Protein AF-K7NM38-F1 (afdb_monomer_lite)

pLDDT: mean 87.06, std 11.5, range [51.53, 95.5]

Sequence (73 aa):
FFHLPIEEKEAYANEPKNPIGYGSKLGYSDGEDKSDWQDYYYNGLWPPATREMTKWPIQVSDFTEAMDEYRRE

Radius of gyration: 13.68 Å; chains: 1; bounding box: 35×31×28 Å

Secondary structure (DSSP, 8-state):
-TTS-HHHHHTTB-BTTB--EEES-----TT-----S--EEE---SSGGG--TTTS-TTSTTHHHHHHHHTT-

Foldseek 3Di:
DVPDDPVLQCQLDADPVGLAGKDQAPDPDPPDPDGDPDIDHDFDLPPPVRGPVSNQPPVPPCRNVVSVVVVVD

Structure (mmCIF, N/CA/C/O backbone):
data_AF-K7NM38-F1
#
_entry.id   AF-K7NM38-F1
#
loop_
_atom_site.group_PDB
_atom_site.id
_atom_site.type_symbol
_atom_site.label_atom_id
_atom_site.label_alt_id
_atom_site.label_comp_id
_atom_site.label_asym_id
_atom_site.label_entity_id
_atom_site.label_seq_id
_atom_site.pdbx_PDB_ins_code
_atom_site.Cartn_x
_atom_site.Cartn_y
_atom_site.Cartn_z
_atom_site.occupancy
_atom_site.B_iso_or_equiv
_atom_site.auth_seq_id
_atom_site.auth_comp_id
_atom_site.auth_asym_id
_atom_site.auth_atom_id
_atom_site.pdbx_PDB_model_num
ATOM 1 N N . PHE A 1 1 ? -9.503 2.125 -2.049 1.00 91.94 1 PHE A N 1
ATOM 2 C CA . PHE A 1 1 ? -8.087 2.524 -1.921 1.00 91.94 1 PHE A CA 1
ATOM 3 C C . PHE A 1 1 ? -7.635 3.472 -3.034 1.00 91.94 1 PHE A C 1
ATOM 5 O O . PHE A 1 1 ? -7.432 4.636 -2.743 1.00 91.94 1 PHE A O 1
ATOM 12 N N . PHE A 1 2 ? -7.528 3.054 -4.304 1.00 93.81 2 PHE A N 1
ATOM 13 C CA . PHE A 1 2 ? -6.929 3.907 -5.355 1.00 93.81 2 PHE A CA 1
ATOM 14 C C . PHE A 1 2 ? -7.676 5.215 -5.683 1.00 93.81 2 PHE A C 1
ATOM 16 O O . PHE A 1 2 ? -7.054 6.141 -6.196 1.00 93.81 2 PHE A O 1
ATOM 23 N N . HIS A 1 3 ? -8.965 5.303 -5.339 1.00 93.88 3 HIS A N 1
ATOM 24 C CA . HIS A 1 3 ? -9.773 6.524 -5.442 1.00 93.88 3 HIS A CA 1
ATOM 25 C C . HIS A 1 3 ? -9.546 7.538 -4.303 1.00 93.88 3 HIS A C 1
ATOM 27 O O . HIS A 1 3 ? -10.111 8.626 -4.360 1.00 93.88 3 HIS A O 1
ATOM 33 N N . LEU A 1 4 ? -8.778 7.193 -3.262 1.00 93.06 4 LEU A N 1
ATOM 34 C CA . LEU A 1 4 ? -8.442 8.129 -2.187 1.00 93.06 4 LEU A CA 1
ATOM 35 C C . LEU A 1 4 ? -7.515 9.250 -2.699 1.00 93.06 4 LEU A C 1
ATOM 37 O O . LEU A 1 4 ? -6.780 9.027 -3.673 1.00 93.06 4 LEU A O 1
ATOM 41 N N . PRO A 1 5 ? -7.499 10.421 -2.030 1.00 95.31 5 PRO A N 1
ATOM 42 C CA . PRO A 1 5 ? -6.498 11.460 -2.257 1.00 95.31 5 PRO A CA 1
ATOM 43 C C . PRO A 1 5 ? -5.069 10.913 -2.191 1.00 95.31 5 PRO A C 1
ATOM 45 O O . PRO A 1 5 ? -4.796 9.912 -1.521 1.00 95.31 5 PRO A O 1
ATOM 48 N N . ILE A 1 6 ? -4.143 11.557 -2.903 1.00 93.12 6 ILE A N 1
ATOM 49 C CA . ILE A 1 6 ? -2.763 11.068 -2.987 1.00 93.12 6 ILE A CA 1
ATOM 50 C C . ILE A 1 6 ? -2.078 11.088 -1.621 1.00 93.12 6 ILE A C 1
ATOM 52 O O . ILE A 1 6 ? -1.403 10.124 -1.278 1.00 93.12 6 ILE A O 1
ATOM 56 N N . GLU A 1 7 ? -2.359 12.097 -0.803 1.00 94.19 7 GLU A N 1
ATOM 57 C CA . GLU A 1 7 ? -1.813 12.274 0.542 1.00 94.19 7 GLU A CA 1
ATOM 58 C C . GLU A 1 7 ? -2.207 11.114 1.468 1.00 94.19 7 GLU A C 1
ATOM 60 O O . GLU A 1 7 ? -1.409 10.648 2.280 1.00 94.19 7 GLU A O 1
ATOM 65 N N . GLU A 1 8 ? -3.429 10.597 1.315 1.00 93.88 8 GLU A N 1
ATOM 66 C CA . GLU A 1 8 ? -3.904 9.438 2.075 1.00 93.88 8 GLU A CA 1
ATOM 67 C C . GLU A 1 8 ? -3.268 8.134 1.582 1.00 93.88 8 GLU A C 1
ATOM 69 O O . GLU A 1 8 ? -2.950 7.258 2.386 1.00 93.88 8 GLU A O 1
ATOM 74 N N . LYS A 1 9 ? -3.041 7.993 0.270 1.00 94.25 9 LYS A N 1
ATOM 75 C CA . LYS A 1 9 ? -2.354 6.820 -0.298 1.00 94.25 9 LYS A CA 1
ATOM 76 C C . LYS A 1 9 ? -0.870 6.797 0.071 1.00 94.25 9 LYS A C 1
ATOM 78 O O . LYS A 1 9 ? -0.336 5.726 0.354 1.00 94.25 9 LYS A O 1
ATOM 83 N N . GLU A 1 10 ? -0.218 7.956 0.120 1.00 94.06 10 GLU A N 1
ATOM 84 C CA . GLU A 1 10 ? 1.193 8.101 0.492 1.00 94.06 10 GLU A CA 1
ATOM 85 C C . GLU A 1 10 ? 1.474 7.723 1.952 1.00 94.06 10 GLU A C 1
ATOM 87 O O . GLU A 1 10 ? 2.579 7.275 2.257 1.00 94.06 10 GLU A O 1
ATOM 92 N N . ALA A 1 11 ? 0.477 7.763 2.844 1.00 93.56 11 ALA A N 1
ATOM 93 C CA . ALA A 1 11 ? 0.606 7.190 4.190 1.00 93.56 11 ALA A CA 1
ATOM 94 C C . ALA A 1 11 ? 0.973 5.690 4.159 1.00 93.56 11 ALA A C 1
ATOM 96 O O . ALA A 1 11 ? 1.627 5.172 5.068 1.00 93.56 11 ALA A O 1
ATOM 97 N N . TYR A 1 12 ? 0.607 5.000 3.078 1.00 94.50 12 TYR A N 1
ATOM 98 C CA . TYR A 1 12 ? 0.909 3.595 2.835 1.00 94.50 12 TYR A CA 1
ATOM 99 C C . TYR A 1 12 ? 2.086 3.400 1.877 1.00 94.50 12 TYR A C 1
ATOM 101 O O . TYR A 1 12 ? 2.301 2.273 1.443 1.00 94.50 12 TYR A O 1
ATOM 109 N N . ALA A 1 13 ? 2.849 4.447 1.538 1.00 94.38 13 ALA A N 1
ATOM 110 C CA . ALA A 1 13 ? 3.943 4.366 0.572 1.00 94.38 13 ALA A CA 1
ATOM 111 C C . ALA A 1 13 ? 4.972 3.292 0.947 1.00 94.38 13 ALA A C 1
ATOM 113 O O . ALA A 1 13 ? 5.298 3.095 2.124 1.00 94.38 13 ALA A O 1
ATOM 114 N N . ASN A 1 14 ? 5.472 2.594 -0.063 1.00 93.94 14 ASN A N 1
ATOM 115 C CA . ASN A 1 14 ? 6.539 1.622 0.078 1.00 93.94 14 ASN A CA 1
ATOM 116 C C . ASN A 1 14 ? 7.918 2.298 0.166 1.00 93.94 14 ASN A C 1
ATOM 118 O O . ASN A 1 14 ? 8.043 3.522 0.089 1.00 93.94 14 ASN A O 1
ATOM 122 N N . GLU A 1 15 ? 8.963 1.501 0.374 1.00 90.44 15 GLU A N 1
ATOM 123 C CA . GLU A 1 15 ? 10.339 1.992 0.452 1.00 90.44 15 GLU A CA 1
ATOM 124 C C . GLU A 1 15 ? 11.166 1.473 -0.733 1.00 90.44 15 GLU A C 1
ATOM 126 O O . GLU A 1 15 ? 10.907 0.377 -1.232 1.00 90.44 15 GLU A O 1
ATOM 131 N N . PRO A 1 16 ? 12.252 2.160 -1.142 1.00 84.88 16 PRO A N 1
ATOM 132 C CA . PRO A 1 16 ? 13.071 1.738 -2.286 1.00 84.88 16 PRO A CA 1
ATOM 133 C C . PRO A 1 16 ? 13.620 0.303 -2.220 1.00 84.88 16 PRO A C 1
ATOM 135 O O . PRO A 1 16 ? 13.987 -0.262 -3.245 1.00 84.88 16 PRO A O 1
ATOM 138 N N . LYS A 1 17 ? 13.731 -0.273 -1.015 1.00 86.75 17 LYS A N 1
ATOM 139 C CA . LYS A 1 17 ? 14.205 -1.648 -0.780 1.00 86.75 17 LYS A CA 1
ATOM 140 C C . LYS A 1 17 ? 13.112 -2.594 -0.277 1.00 86.75 17 LYS A C 1
ATOM 142 O O . LYS A 1 17 ? 13.384 -3.778 -0.101 1.00 86.75 17 LYS A O 1
ATOM 147 N N . ASN A 1 18 ? 11.910 -2.086 -0.017 1.00 89.00 18 ASN A N 1
ATOM 148 C CA . ASN A 1 18 ? 10.794 -2.860 0.503 1.00 89.00 18 ASN A CA 1
ATOM 149 C C . ASN A 1 18 ? 9.528 -2.500 -0.284 1.00 89.00 18 ASN A C 1
ATOM 151 O O . ASN A 1 18 ? 8.968 -1.431 -0.053 1.00 89.00 18 ASN A O 1
ATOM 155 N N . PRO A 1 19 ? 9.050 -3.380 -1.181 1.00 90.75 19 PRO A N 1
ATOM 156 C CA . PRO A 1 19 ? 7.914 -3.077 -2.045 1.00 90.75 19 PRO A CA 1
ATOM 157 C C . PRO A 1 19 ? 6.571 -3.072 -1.303 1.00 90.75 19 PRO A C 1
ATOM 159 O O . PRO A 1 19 ? 5.559 -2.753 -1.919 1.00 90.75 19 PRO A O 1
ATOM 162 N N . ILE A 1 20 ? 6.538 -3.435 -0.014 1.00 94.56 20 ILE A N 1
ATOM 163 C CA . ILE A 1 20 ? 5.315 -3.466 0.790 1.00 94.56 20 ILE A CA 1
ATOM 164 C C . ILE A 1 20 ? 4.750 -2.049 0.948 1.00 94.56 20 ILE A C 1
ATOM 166 O O . ILE A 1 20 ? 5.371 -1.184 1.563 1.00 94.56 20 ILE A O 1
ATOM 170 N N . GLY A 1 21 ? 3.545 -1.842 0.427 1.00 95.38 21 GLY A N 1
ATOM 171 C CA . GLY A 1 21 ? 2.826 -0.578 0.421 1.00 95.38 21 GLY A CA 1
ATOM 172 C C . GLY A 1 21 ? 2.424 -0.121 -0.982 1.00 95.38 21 GLY A C 1
ATOM 173 O O . GLY A 1 21 ? 2.469 -0.879 -1.952 1.00 95.38 21 GLY A O 1
ATOM 174 N N . TYR A 1 22 ? 2.010 1.138 -1.065 1.00 95.50 22 TYR A N 1
ATOM 175 C CA . TYR A 1 22 ? 1.684 1.865 -2.286 1.00 95.50 22 TYR A CA 1
ATOM 176 C C . TYR A 1 22 ? 2.954 2.340 -3.002 1.00 95.50 22 TYR A C 1
ATOM 178 O O . TYR A 1 22 ? 3.882 2.828 -2.361 1.00 95.50 22 TYR A O 1
ATOM 186 N N . GLY A 1 23 ? 2.994 2.249 -4.326 1.00 92.69 23 GLY A N 1
ATOM 187 C CA . GLY A 1 23 ? 4.101 2.782 -5.114 1.00 92.69 23 GLY A CA 1
ATOM 188 C C . GLY A 1 23 ? 3.777 2.864 -6.599 1.00 92.69 23 GLY A C 1
ATOM 189 O O . GLY A 1 23 ? 2.769 2.335 -7.052 1.00 92.69 23 GLY A O 1
ATOM 190 N N . SER A 1 24 ? 4.657 3.512 -7.360 1.00 87.69 24 SER A N 1
ATOM 191 C CA . SER A 1 24 ? 4.492 3.703 -8.816 1.00 87.69 24 SER A CA 1
ATOM 192 C C . SER A 1 24 ? 5.679 3.184 -9.627 1.00 87.69 24 SER A C 1
ATOM 194 O O . SER A 1 24 ? 5.640 3.132 -10.851 1.00 87.69 24 SER A O 1
ATOM 196 N N . LYS A 1 25 ? 6.770 2.785 -8.959 1.00 76.81 25 LYS A N 1
ATOM 197 C CA . LYS A 1 25 ? 7.967 2.253 -9.618 1.00 76.81 25 LYS A CA 1
ATOM 198 C C . LYS A 1 25 ? 8.067 0.747 -9.385 1.00 76.81 25 LYS A C 1
ATOM 200 O O . LYS A 1 25 ? 8.399 0.303 -8.287 1.00 76.81 25 LYS A O 1
ATOM 205 N N . LEU A 1 26 ? 7.734 -0.027 -10.414 1.00 64.06 26 LEU A N 1
ATOM 206 C CA . LEU A 1 26 ? 7.901 -1.481 -10.492 1.00 64.06 26 LEU A CA 1
ATOM 207 C C . LEU A 1 26 ? 8.904 -1.738 -11.624 1.00 64.06 26 LEU A C 1
ATOM 209 O O . LEU A 1 26 ? 8.528 -2.009 -12.750 1.00 64.06 26 LEU A O 1
ATOM 213 N N . GLY A 1 27 ? 10.197 -1.538 -11.372 1.00 56.69 27 GLY A N 1
ATOM 214 C CA . GLY A 1 27 ? 11.183 -1.660 -12.447 1.00 56.69 27 GLY A CA 1
ATOM 215 C C . GLY A 1 27 ? 12.620 -1.559 -11.968 1.00 56.69 27 GLY A C 1
ATOM 216 O O . GLY A 1 27 ? 13.125 -0.465 -11.724 1.00 56.69 27 GLY A O 1
ATOM 217 N N . TYR A 1 28 ? 13.274 -2.717 -11.870 1.00 56.72 28 TYR A N 1
ATOM 218 C CA . TYR A 1 28 ? 14.719 -2.846 -12.036 1.00 56.72 28 TYR A CA 1
ATOM 219 C C . TYR A 1 28 ? 14.959 -3.232 -13.498 1.00 56.72 28 TYR A C 1
ATOM 221 O O . TYR A 1 28 ? 15.127 -4.405 -13.814 1.00 56.72 28 TYR A O 1
ATOM 229 N N . SER A 1 29 ? 14.876 -2.275 -14.417 1.00 51.53 29 SER A N 1
ATOM 230 C CA . SER A 1 29 ? 15.383 -2.479 -15.772 1.00 51.53 29 SER A CA 1
ATOM 231 C C . SER A 1 29 ? 16.868 -2.142 -15.773 1.00 51.53 29 SER A C 1
ATOM 233 O O . SER A 1 29 ? 17.257 -1.021 -15.445 1.00 51.53 29 SER A O 1
ATOM 235 N N . ASP A 1 30 ? 17.691 -3.134 -16.107 1.00 54.44 30 ASP A N 1
ATOM 236 C CA . ASP A 1 30 ? 19.146 -3.045 -16.228 1.00 54.44 30 ASP A CA 1
ATOM 237 C C . ASP A 1 30 ? 19.569 -1.932 -17.208 1.00 54.44 30 ASP A C 1
ATOM 239 O O . ASP A 1 30 ? 19.793 -2.165 -18.394 1.00 54.44 30 ASP A O 1
ATOM 243 N N . GLY A 1 31 ? 19.685 -0.699 -16.710 1.00 54.47 31 GLY A N 1
ATOM 244 C CA . GLY A 1 31 ? 20.314 0.415 -17.422 1.00 54.47 31 GLY A CA 1
ATOM 245 C C . GLY A 1 31 ? 19.412 1.282 -18.306 1.00 54.47 31 GLY A C 1
ATOM 246 O O . GLY A 1 31 ? 19.932 2.192 -18.946 1.00 54.47 31 GLY A O 1
ATOM 247 N N . GLU A 1 32 ? 18.091 1.084 -18.320 1.00 59.03 32 GLU A N 1
ATOM 248 C CA . GLU A 1 32 ? 17.156 2.001 -18.990 1.00 59.03 32 GLU A CA 1
ATOM 249 C C . GLU A 1 32 ? 16.066 2.447 -18.009 1.00 59.03 32 GLU A C 1
ATOM 251 O O . GLU A 1 32 ? 15.329 1.609 -17.497 1.00 59.03 32 GLU A O 1
ATOM 256 N N . ASP A 1 33 ? 15.950 3.756 -17.754 1.00 63.62 33 ASP A N 1
ATOM 257 C CA . ASP A 1 33 ? 14.897 4.387 -16.935 1.00 63.62 33 ASP A CA 1
ATOM 258 C C . ASP A 1 33 ? 13.518 4.294 -17.625 1.00 63.62 33 ASP A C 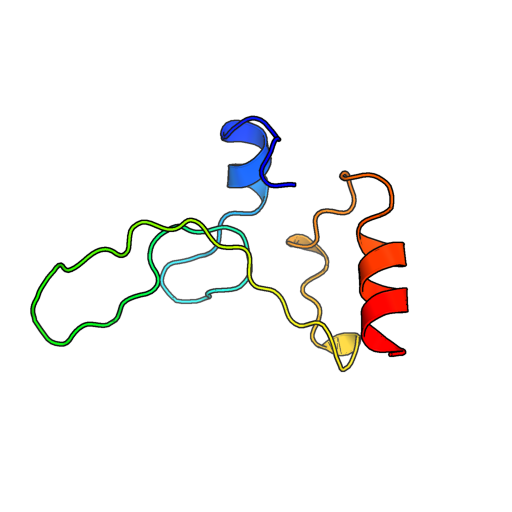1
ATOM 260 O O . ASP A 1 33 ? 12.906 5.292 -18.011 1.00 63.62 33 ASP A O 1
ATOM 264 N N . LYS A 1 34 ? 13.022 3.074 -17.833 1.00 69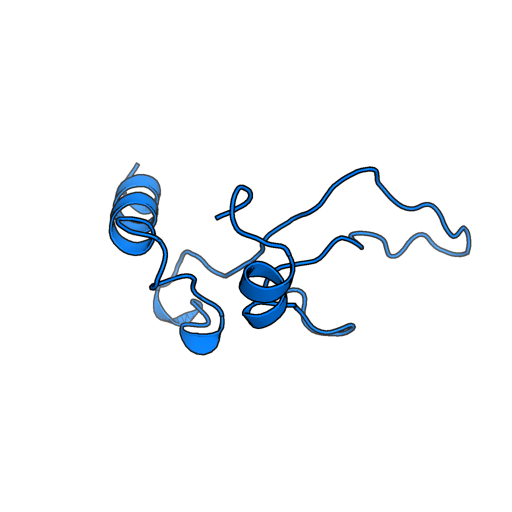.81 34 LYS A N 1
ATOM 265 C CA . LYS A 1 34 ? 11.663 2.821 -18.306 1.00 69.81 34 LYS A CA 1
ATOM 266 C C . LYS A 1 34 ? 10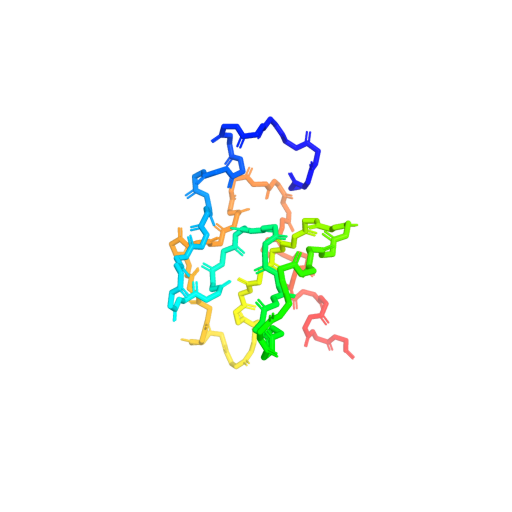.746 2.711 -17.097 1.00 69.81 34 LYS A C 1
ATOM 268 O O . LYS A 1 34 ? 10.867 1.791 -16.294 1.00 69.81 34 LYS A O 1
ATOM 273 N N . SER A 1 35 ? 9.845 3.677 -16.974 1.00 73.00 35 SER A N 1
ATOM 274 C CA . SER A 1 35 ? 8.757 3.634 -16.002 1.00 73.00 35 SER A CA 1
ATOM 275 C C . SER A 1 35 ? 7.518 3.032 -16.650 1.00 73.00 35 SER A C 1
ATOM 277 O O . SER A 1 35 ? 7.152 3.416 -17.762 1.00 73.00 35 SER A O 1
ATOM 279 N N . ASP A 1 36 ? 6.854 2.131 -15.935 1.00 79.38 36 ASP A N 1
ATOM 280 C CA . ASP A 1 36 ? 5.521 1.672 -16.309 1.00 79.38 36 ASP A CA 1
ATOM 281 C C . ASP A 1 36 ? 4.478 2.757 -16.017 1.00 79.38 36 ASP A C 1
ATOM 283 O O . ASP A 1 36 ? 4.607 3.532 -15.067 1.00 79.38 36 ASP A O 1
ATOM 287 N N . TRP A 1 37 ? 3.409 2.795 -16.816 1.00 87.25 37 TRP A N 1
ATOM 288 C CA . TRP A 1 37 ? 2.254 3.654 -16.552 1.00 87.25 37 TRP A CA 1
ATOM 289 C C . TRP A 1 37 ? 1.291 2.963 -15.586 1.00 87.25 37 TRP A C 1
ATOM 291 O O . TRP A 1 37 ? 0.205 2.521 -15.967 1.00 87.25 37 TRP A O 1
ATOM 301 N N . GLN A 1 38 ? 1.724 2.803 -14.341 1.00 87.31 38 GLN A N 1
ATOM 302 C CA . GLN A 1 38 ? 0.919 2.164 -13.312 1.00 87.31 38 GLN A CA 1
ATOM 303 C C . GLN A 1 38 ? 1.270 2.670 -11.918 1.00 87.31 38 GLN A C 1
ATOM 305 O O . GLN A 1 38 ? 2.432 2.911 -11.597 1.00 87.31 38 GLN A O 1
ATOM 310 N N . ASP A 1 39 ? 0.246 2.719 -11.077 1.00 92.06 39 ASP A N 1
ATOM 311 C CA . ASP A 1 39 ? 0.404 2.684 -9.633 1.00 92.06 39 ASP A CA 1
ATOM 312 C C . ASP A 1 39 ? 0.036 1.284 -9.144 1.00 92.06 39 ASP A C 1
ATOM 314 O O . ASP A 1 39 ? -0.814 0.603 -9.725 1.00 92.06 39 ASP A O 1
ATOM 318 N N . TYR A 1 40 ? 0.645 0.860 -8.048 1.00 92.88 40 TYR A N 1
ATOM 319 C CA . TYR A 1 40 ? 0.388 -0.423 -7.421 1.00 92.88 40 TYR A CA 1
ATOM 320 C C . TYR A 1 40 ? 0.290 -0.294 -5.908 1.00 92.88 40 TYR A C 1
ATOM 322 O O . TYR A 1 40 ? 0.713 0.683 -5.292 1.00 92.88 40 TYR A O 1
ATOM 330 N N . TYR A 1 41 ? -0.271 -1.333 -5.305 1.00 94.50 41 TYR A N 1
ATOM 331 C CA . TYR A 1 41 ? -0.226 -1.561 -3.875 1.00 94.50 41 TYR A CA 1
ATOM 332 C C . TYR A 1 41 ? 0.126 -3.033 -3.662 1.00 94.50 41 TYR A C 1
ATOM 334 O O . TYR A 1 41 ? -0.534 -3.912 -4.218 1.00 94.50 41 TYR A O 1
ATOM 342 N N . TYR A 1 42 ? 1.174 -3.303 -2.890 1.00 93.94 42 TYR A N 1
ATOM 343 C CA . TYR A 1 42 ? 1.682 -4.652 -2.653 1.00 93.94 42 TYR A CA 1
ATOM 344 C C . TYR A 1 42 ? 1.752 -4.945 -1.156 1.00 93.94 42 TYR A C 1
ATOM 346 O O . TYR A 1 42 ? 2.293 -4.162 -0.385 1.00 93.94 42 TYR A O 1
ATOM 354 N N . ASN A 1 43 ? 1.215 -6.081 -0.717 1.00 95.12 43 AS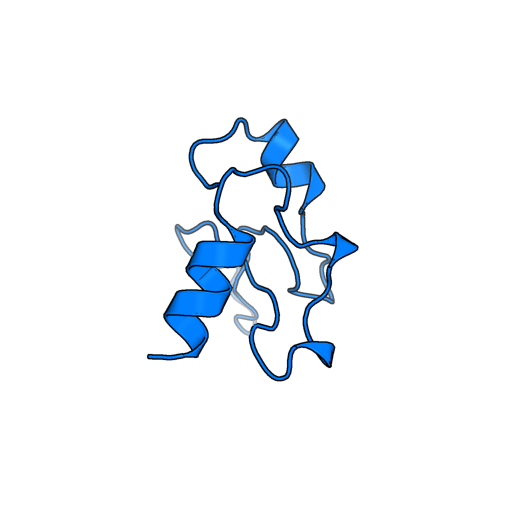N A N 1
ATOM 355 C CA . ASN A 1 43 ? 1.359 -6.561 0.656 1.00 95.12 43 ASN A CA 1
ATOM 356 C C . ASN A 1 43 ? 1.154 -8.082 0.674 1.00 95.12 43 ASN A C 1
ATOM 358 O O . ASN A 1 43 ? 0.478 -8.634 -0.198 1.00 95.12 43 ASN A O 1
ATOM 362 N N . GLY A 1 44 ? 1.745 -8.772 1.647 1.00 94.12 44 GLY A N 1
ATOM 363 C CA . GLY A 1 44 ? 1.553 -10.209 1.796 1.00 94.12 44 GLY A CA 1
ATOM 364 C C . GLY A 1 44 ? 0.108 -10.511 2.171 1.00 94.12 44 GLY A C 1
ATOM 365 O O . GLY A 1 44 ? -0.427 -9.878 3.068 1.00 94.12 44 GLY A O 1
ATOM 366 N N . LEU A 1 45 ? -0.528 -11.484 1.518 1.00 93.06 45 LEU A N 1
ATOM 367 C CA . LEU A 1 45 ? -1.905 -11.880 1.839 1.00 93.06 45 LEU A CA 1
ATOM 368 C C . LEU A 1 45 ? -1.971 -13.160 2.686 1.00 93.06 45 LEU A C 1
ATOM 370 O O . LEU A 1 45 ? -2.804 -13.257 3.594 1.00 93.06 45 LEU A O 1
ATOM 374 N N . TRP A 1 46 ? -1.104 -14.136 2.399 1.00 91.62 46 TRP A N 1
ATOM 375 C CA . TRP A 1 46 ? -1.042 -15.430 3.079 1.00 91.62 46 TRP A CA 1
ATOM 376 C C . TRP A 1 46 ? 0.404 -15.971 3.133 1.00 91.62 46 TRP A C 1
ATOM 378 O O . TRP A 1 46 ? 1.110 -15.852 2.129 1.00 91.62 46 TRP A O 1
ATOM 388 N N . PRO A 1 47 ? 0.828 -16.618 4.243 1.00 92.81 47 PRO A N 1
ATOM 389 C CA . PRO A 1 47 ? 0.094 -16.789 5.505 1.00 92.81 47 PRO A CA 1
ATOM 390 C C . PRO A 1 47 ? -0.206 -15.448 6.195 1.00 92.81 47 PRO A C 1
ATOM 392 O O . PRO A 1 47 ? 0.439 -14.457 5.887 1.00 92.81 47 PRO A O 1
ATOM 395 N N . PRO A 1 48 ? -1.187 -15.338 7.111 1.00 89.12 48 PRO A N 1
ATOM 396 C CA . PRO A 1 48 ? -1.610 -14.039 7.638 1.00 89.12 48 PRO A CA 1
ATOM 397 C C . PRO A 1 48 ? -0.470 -13.359 8.401 1.00 89.12 48 PRO A C 1
ATOM 399 O O . PRO A 1 48 ? -0.403 -12.140 8.452 1.00 89.12 48 PRO A O 1
ATOM 402 N N . ALA A 1 49 ? 0.468 -14.159 8.918 1.00 90.94 49 ALA A N 1
ATOM 403 C CA . ALA A 1 49 ? 1.703 -13.709 9.543 1.00 90.94 49 ALA A CA 1
ATOM 404 C C . ALA A 1 49 ? 2.645 -12.926 8.605 1.00 90.94 49 ALA A C 1
ATOM 406 O O . ALA A 1 49 ? 3.541 -12.256 9.103 1.00 90.94 49 ALA A O 1
ATOM 407 N N . THR A 1 50 ? 2.476 -12.996 7.278 1.00 92.56 50 THR A N 1
ATOM 408 C CA . THR A 1 50 ? 3.261 -12.194 6.319 1.00 92.56 50 THR A CA 1
ATOM 409 C C . THR A 1 50 ? 2.601 -10.864 5.963 1.00 92.56 50 THR A C 1
ATOM 411 O O . THR A 1 50 ? 3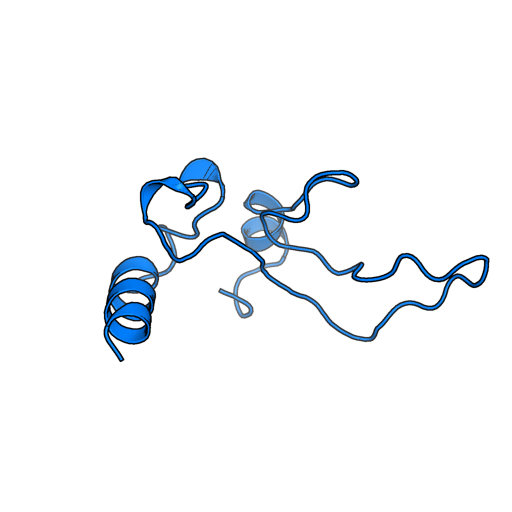.153 -10.125 5.152 1.00 92.56 50 THR A O 1
AT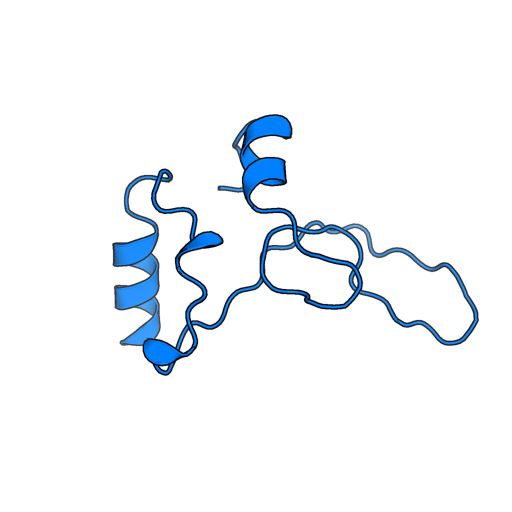OM 414 N N . ARG A 1 51 ? 1.412 -10.563 6.503 1.00 93.56 51 ARG A N 1
ATOM 415 C CA . ARG A 1 51 ? 0.756 -9.265 6.308 1.00 93.56 51 ARG A CA 1
ATOM 416 C C . ARG A 1 51 ? 1.490 -8.213 7.120 1.00 93.56 51 ARG A C 1
ATOM 418 O O . ARG A 1 51 ? 1.561 -8.311 8.344 1.00 93.56 51 ARG A O 1
ATOM 425 N N . GLU A 1 52 ? 1.957 -7.168 6.455 1.00 94.50 52 GLU A N 1
ATOM 426 C CA . GLU A 1 52 ? 2.438 -5.982 7.150 1.00 94.50 52 GLU A CA 1
ATOM 427 C C . GLU A 1 52 ? 1.236 -5.108 7.506 1.00 94.50 52 GLU A C 1
ATOM 429 O O . GLU A 1 52 ? 0.770 -4.297 6.699 1.00 94.50 52 GLU A O 1
ATOM 434 N N . MET A 1 53 ? 0.696 -5.319 8.708 1.00 91.69 53 MET A N 1
ATOM 435 C CA . MET A 1 53 ? -0.532 -4.663 9.164 1.00 91.69 53 MET A CA 1
ATOM 436 C C . MET A 1 53 ? -0.373 -3.146 9.307 1.00 91.69 53 MET A C 1
ATOM 438 O O . MET A 1 53 ? -1.362 -2.430 9.182 1.00 91.69 53 MET A O 1
ATOM 442 N N . THR A 1 54 ? 0.850 -2.639 9.504 1.00 91.88 54 THR A N 1
ATOM 443 C CA . THR A 1 54 ? 1.115 -1.187 9.545 1.00 91.88 54 THR A CA 1
ATOM 444 C C . THR A 1 54 ? 0.937 -0.517 8.184 1.00 91.88 54 THR A C 1
ATOM 446 O O . THR A 1 54 ? 0.633 0.671 8.113 1.00 91.88 54 THR A O 1
ATOM 449 N N . LYS A 1 55 ? 1.095 -1.283 7.100 1.00 92.81 55 LYS A N 1
ATOM 450 C CA . LYS A 1 55 ? 0.885 -0.834 5.722 1.00 92.81 55 LYS A CA 1
ATOM 451 C C . LYS A 1 55 ? -0.475 -1.250 5.175 1.00 92.81 55 LYS A C 1
ATOM 453 O O . LYS A 1 55 ? -0.796 -0.855 4.066 1.00 92.81 55 LYS A O 1
ATOM 458 N N . TRP A 1 56 ? -1.277 -2.007 5.924 1.00 92.25 56 TRP A N 1
ATOM 459 C CA . TRP A 1 56 ? -2.588 -2.490 5.492 1.00 92.25 56 TRP A CA 1
ATOM 460 C C . TRP A 1 56 ? -3.636 -1.365 5.561 1.00 92.25 56 TRP A C 1
ATOM 462 O O . TRP A 1 56 ? -3.777 -0.753 6.621 1.00 92.25 56 TRP A O 1
ATOM 472 N N . PRO A 1 57 ? -4.399 -1.079 4.488 1.00 91.12 57 PRO A N 1
ATOM 473 C CA . PRO A 1 57 ? -5.330 0.048 4.440 1.00 91.12 57 PRO A CA 1
ATOM 474 C C . PRO A 1 57 ? -6.632 -0.242 5.196 1.00 91.12 57 PRO A C 1
ATOM 476 O O . PRO A 1 57 ? -7.717 -0.282 4.626 1.00 91.12 57 PRO A O 1
ATOM 479 N N . ILE A 1 58 ? -6.522 -0.407 6.515 1.00 84.56 58 ILE A N 1
ATOM 480 C CA . ILE A 1 58 ? -7.628 -0.704 7.437 1.00 84.56 58 ILE A CA 1
ATOM 481 C C . ILE A 1 58 ? -8.665 0.422 7.533 1.00 84.56 58 ILE A C 1
ATOM 483 O O . ILE A 1 58 ? -9.777 0.190 7.992 1.00 84.56 58 ILE A O 1
ATOM 487 N N . GLN A 1 59 ? -8.300 1.641 7.128 1.00 82.38 59 GLN A N 1
ATOM 488 C CA . GLN A 1 59 ? -9.209 2.790 7.097 1.00 82.38 59 GLN A CA 1
ATOM 489 C C . GLN A 1 59 ? -10.144 2.759 5.882 1.00 82.38 59 GLN A C 1
ATOM 491 O O . GLN A 1 59 ? -11.166 3.442 5.880 1.00 82.38 59 GLN A O 1
ATOM 496 N N . VAL A 1 60 ? -9.817 1.967 4.855 1.00 88.50 60 VAL A N 1
ATOM 497 C CA . VAL A 1 60 ? -10.734 1.704 3.745 1.00 88.50 60 VAL A CA 1
ATOM 498 C C . VAL A 1 60 ? -11.753 0.685 4.235 1.00 88.50 60 VAL A C 1
ATOM 500 O O . VAL A 1 60 ? -11.380 -0.436 4.585 1.00 88.50 60 VAL A O 1
ATOM 503 N N . SER A 1 61 ? -13.027 1.083 4.262 1.00 88.56 61 SER A N 1
ATOM 504 C CA . SER A 1 61 ? -14.116 0.199 4.681 1.00 88.56 61 SER A CA 1
ATOM 505 C C . SER A 1 61 ? -14.059 -1.124 3.922 1.00 88.56 61 SER A C 1
ATOM 507 O O . SER A 1 61 ? -13.781 -1.155 2.722 1.00 88.56 61 SER A O 1
ATOM 509 N N . ASP A 1 62 ? -14.285 -2.209 4.655 1.00 90.56 62 ASP A N 1
ATOM 510 C CA . ASP A 1 62 ? -14.407 -3.576 4.143 1.00 90.56 62 ASP A CA 1
ATOM 511 C C . ASP A 1 62 ? -13.142 -4.157 3.484 1.00 90.56 62 ASP A C 1
ATOM 513 O O . ASP A 1 62 ? -13.145 -5.313 3.074 1.00 90.56 62 ASP A O 1
ATOM 517 N N . PHE A 1 63 ? -12.018 -3.425 3.429 1.00 91.94 63 PHE A N 1
ATOM 518 C CA . PHE A 1 63 ? -10.808 -3.898 2.744 1.00 91.94 63 PHE A CA 1
ATOM 519 C C . PHE A 1 63 ? -10.275 -5.204 3.341 1.00 91.94 63 PHE A C 1
ATOM 521 O O . PHE A 1 63 ? -10.011 -6.160 2.619 1.00 91.94 63 PHE A O 1
ATOM 528 N N . THR A 1 64 ? -10.119 -5.270 4.664 1.00 90.19 64 THR A N 1
ATOM 529 C CA . THR A 1 64 ? -9.589 -6.472 5.325 1.00 90.19 64 THR A CA 1
ATOM 530 C C . THR A 1 64 ? -10.516 -7.671 5.156 1.00 90.19 64 THR A C 1
ATOM 532 O O . THR A 1 64 ? -10.029 -8.764 4.885 1.00 90.19 64 THR A O 1
ATOM 535 N N . GLU A 1 65 ? -11.829 -7.462 5.276 1.00 92.62 65 GLU A N 1
ATOM 536 C CA . GLU A 1 65 ? -12.827 -8.521 5.106 1.00 92.62 65 GLU A CA 1
ATOM 537 C C . GLU A 1 65 ? -12.837 -9.044 3.667 1.00 92.62 65 GLU A C 1
ATOM 539 O O . GLU A 1 65 ? -12.701 -10.248 3.466 1.00 92.62 65 GLU A O 1
ATOM 544 N N . ALA A 1 66 ? -12.864 -8.150 2.675 1.00 93.25 66 ALA A N 1
ATOM 545 C CA . ALA A 1 66 ? -12.817 -8.515 1.262 1.00 93.25 66 ALA A CA 1
ATOM 546 C C . ALA A 1 66 ? -11.531 -9.275 0.898 1.00 93.25 66 ALA A C 1
ATOM 548 O O . ALA A 1 66 ? -11.571 -10.258 0.163 1.00 93.25 66 ALA A O 1
ATOM 549 N N . MET A 1 67 ? -10.377 -8.868 1.437 1.00 93.44 67 MET A N 1
ATOM 550 C CA . MET A 1 67 ? -9.120 -9.592 1.218 1.00 93.44 67 MET A CA 1
ATOM 551 C C . MET A 1 67 ? -9.107 -10.959 1.919 1.00 93.44 67 MET A C 1
ATOM 553 O O . MET A 1 67 ? -8.514 -11.906 1.403 1.00 93.44 67 MET A O 1
ATOM 557 N N . ASP A 1 68 ? -9.738 -11.083 3.090 1.00 91.94 68 ASP A N 1
ATOM 558 C CA . ASP A 1 68 ? -9.896 -12.363 3.785 1.00 91.94 68 ASP A CA 1
ATOM 559 C C . ASP A 1 68 ? -10.854 -13.313 3.068 1.00 91.94 68 ASP A C 1
ATOM 561 O O . ASP A 1 68 ? -10.606 -14.521 3.080 1.00 91.94 68 ASP A O 1
ATOM 565 N N . GLU A 1 69 ? -11.911 -12.790 2.449 1.00 94.56 69 GLU A N 1
ATOM 566 C CA . GLU A 1 69 ? -12.825 -13.536 1.583 1.00 94.56 69 GLU A CA 1
ATOM 567 C C . GLU A 1 69 ? -12.111 -14.000 0.312 1.00 94.56 69 GLU A C 1
ATOM 569 O O . GLU A 1 69 ? -12.041 -15.202 0.077 1.00 94.56 69 GLU A O 1
ATOM 574 N N . TYR A 1 70 ? -11.459 -13.088 -0.418 1.00 93.75 70 TYR A N 1
ATOM 575 C CA . TYR A 1 70 ? -10.692 -13.405 -1.630 1.00 93.75 70 TYR A CA 1
ATOM 576 C C . TYR A 1 70 ? -9.621 -14.479 -1.394 1.00 93.75 70 TYR A C 1
ATOM 578 O O . TYR A 1 70 ? -9.340 -15.297 -2.257 1.00 93.75 70 TYR A O 1
ATOM 586 N N . ARG A 1 71 ? -9.017 -14.514 -0.202 1.00 90.50 71 ARG A N 1
ATOM 587 C CA . ARG A 1 71 ? -8.029 -15.539 0.176 1.00 90.50 71 ARG A CA 1
ATOM 588 C C . ARG A 1 71 ? -8.632 -16.940 0.375 1.00 90.50 71 ARG A C 1
ATOM 590 O O . ARG A 1 71 ? -7.881 -17.911 0.473 1.00 90.50 71 ARG A O 1
ATOM 597 N N . ARG A 1 72 ? -9.938 -17.039 0.629 1.00 89.88 72 ARG A N 1
ATOM 598 C CA . ARG A 1 72 ? -10.640 -18.314 0.859 1.00 89.88 72 ARG A CA 1
ATOM 599 C C . ARG A 1 72 ? -11.127 -18.945 -0.444 1.00 89.88 72 ARG A C 1
ATOM 601 O O . ARG A 1 72 ? -11.405 -20.143 -0.419 1.00 89.88 72 ARG A O 1
ATOM 608 N N . GLU A 1 73 ? -11.240 -18.153 -1.506 1.00 82.44 73 GLU A N 1
ATOM 609 C CA . GLU A 1 73 ? -11.499 -18.604 -2.879 1.00 82.44 73 GLU A CA 1
ATOM 610 C C . GLU A 1 73 ? -10.244 -19.218 -3.518 1.00 82.44 73 GLU A C 1
ATOM 612 O O . GLU A 1 73 ? -10.409 -20.206 -4.270 1.00 82.44 73 GLU A O 1
#

InterPro domains:
  IPR026992 Non-haem dioxygenase, N-terminal domain [PF14226] (1-57)
  IPR027443 Isopenicillin N synthase-like superfamily [G3DSA:2.60.120.330] (1-73)

Organism: Pinus taeda (NCBI:txid3352)